Protein AF-A0A1H6M6M5-F1 (afdb_monomer_lite)

Radius of gyration: 17.25 Å; chains: 1; bounding box: 35×32×52 Å

Secondary structure (DSSP, 8-state):
---GGGG-HHHHHHHHHHHHHHHHHH-TTS--HHHHHHHHHHH------------

Structure (mmCIF, N/CA/C/O backbone):
data_AF-A0A1H6M6M5-F1
#
_entry.id   AF-A0A1H6M6M5-F1
#
loop_
_atom_site.group_PDB
_atom_site.id
_atom_site.type_symbol
_atom_site.label_atom_id
_atom_site.label_alt_id
_atom_site.label_comp_id
_atom_site.label_asym_id
_atom_site.label_entity_id
_atom_site.label_seq_id
_atom_site.pdbx_PDB_ins_code
_atom_site.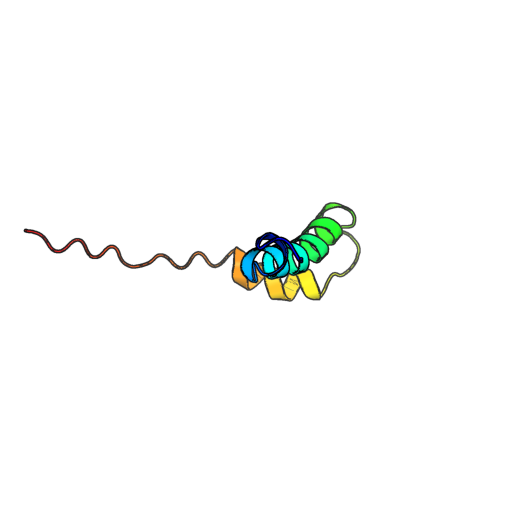Cartn_x
_atom_site.Cartn_y
_atom_site.Cartn_z
_atom_site.occupancy
_atom_site.B_iso_or_equiv
_atom_site.auth_seq_id
_atom_site.auth_comp_id
_atom_site.auth_asym_id
_atom_site.auth_atom_id
_atom_site.pdbx_PDB_model_num
ATOM 1 N N . MET A 1 1 ? 24.776 -13.644 -13.615 1.00 46.03 1 MET A N 1
ATOM 2 C CA . MET A 1 1 ? 24.201 -12.682 -14.580 1.00 46.03 1 MET A CA 1
ATOM 3 C C . MET A 1 1 ? 22.830 -12.284 -14.055 1.00 46.03 1 MET A C 1
A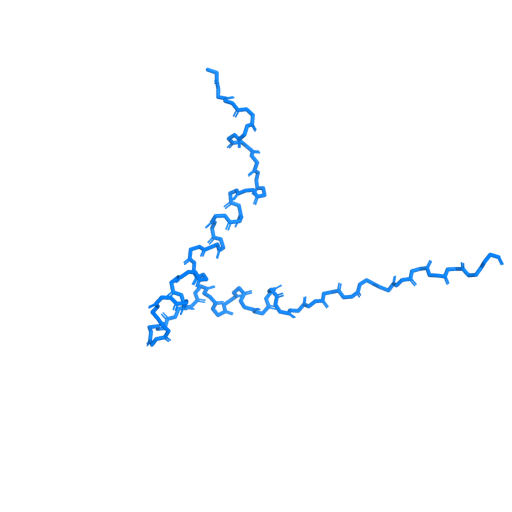TOM 5 O O . MET A 1 1 ? 21.970 -13.148 -13.960 1.00 46.03 1 MET A O 1
ATOM 9 N N . ALA A 1 2 ? 22.658 -11.049 -13.580 1.00 57.12 2 ALA A N 1
ATOM 10 C CA . ALA A 1 2 ? 21.385 -10.606 -13.009 1.00 57.12 2 ALA A CA 1
ATOM 11 C C . ALA A 1 2 ? 20.352 -10.428 -14.133 1.00 57.12 2 ALA A C 1
ATOM 13 O O . ALA A 1 2 ? 20.607 -9.702 -15.093 1.00 57.12 2 ALA A O 1
ATOM 14 N N . SER A 1 3 ? 19.213 -11.120 -14.035 1.00 54.78 3 SER A N 1
ATOM 15 C CA . SER A 1 3 ? 18.107 -10.988 -14.990 1.00 54.78 3 SER A CA 1
ATOM 16 C C . SER A 1 3 ? 17.673 -9.523 -15.106 1.00 54.78 3 SER A C 1
ATOM 18 O O . SER A 1 3 ? 17.555 -8.817 -14.102 1.00 54.78 3 SER A O 1
ATOM 20 N N . LYS A 1 4 ? 17.388 -9.067 -16.333 1.00 58.25 4 LYS A N 1
ATOM 21 C CA . LYS A 1 4 ? 16.978 -7.687 -16.666 1.00 58.25 4 LYS A CA 1
ATOM 22 C C . LYS A 1 4 ? 15.701 -7.233 -15.937 1.00 58.25 4 LYS A C 1
ATOM 24 O O . LYS A 1 4 ? 15.439 -6.038 -15.852 1.00 58.25 4 LYS A O 1
ATOM 29 N N . GLN A 1 5 ? 14.956 -8.176 -15.356 1.00 58.12 5 GLN A N 1
ATOM 30 C CA . GLN A 1 5 ? 13.822 -7.940 -14.453 1.00 58.12 5 GLN A CA 1
ATOM 31 C C . GLN A 1 5 ? 14.224 -7.186 -13.171 1.00 58.12 5 GLN A C 1
ATOM 33 O O . GLN A 1 5 ? 13.412 -6.460 -12.608 1.00 58.12 5 GLN A O 1
ATOM 38 N N . SER A 1 6 ? 15.484 -7.303 -12.736 1.00 55.16 6 SER A N 1
ATOM 39 C CA . SER A 1 6 ? 15.973 -6.745 -11.469 1.00 55.16 6 SER A CA 1
ATOM 40 C C . SER A 1 6 ? 16.231 -5.230 -11.490 1.00 55.16 6 SER A C 1
ATOM 42 O O . SER A 1 6 ? 16.422 -4.643 -10.427 1.00 55.16 6 SER A O 1
ATOM 44 N N . ASN A 1 7 ? 16.237 -4.584 -12.663 1.00 60.59 7 ASN A N 1
ATOM 45 C CA . ASN A 1 7 ? 16.488 -3.141 -12.803 1.00 60.59 7 ASN A CA 1
ATOM 46 C C . ASN A 1 7 ? 15.283 -2.391 -13.397 1.00 60.59 7 ASN A C 1
ATOM 48 O O . ASN A 1 7 ? 15.429 -1.414 -14.129 1.00 60.59 7 ASN A O 1
ATOM 52 N N . SER A 1 8 ? 14.071 -2.881 -13.126 1.00 74.69 8 SER A N 1
ATOM 53 C CA . SER A 1 8 ? 12.858 -2.133 -13.444 1.00 74.69 8 SER A CA 1
ATOM 54 C C . SER A 1 8 ? 12.576 -1.143 -12.316 1.00 74.69 8 SER A C 1
ATOM 56 O O . SER A 1 8 ? 11.958 -1.487 -11.309 1.00 74.69 8 SER A O 1
ATOM 58 N N . THR A 1 9 ? 13.036 0.100 -12.476 1.00 76.44 9 THR A N 1
ATOM 59 C CA . THR A 1 9 ? 12.802 1.197 -11.517 1.00 76.44 9 THR A CA 1
ATOM 60 C C . THR A 1 9 ? 11.311 1.392 -11.221 1.00 76.44 9 THR A C 1
ATOM 62 O O . THR A 1 9 ? 10.938 1.720 -10.099 1.00 76.44 9 THR A O 1
ATOM 65 N N . GLY A 1 10 ? 10.443 1.131 -12.207 1.00 81.81 10 GLY A N 1
ATOM 66 C CA . GLY A 1 10 ? 8.991 1.179 -12.030 1.00 81.81 10 GLY A CA 1
ATOM 67 C C . GLY A 1 10 ? 8.461 0.104 -11.080 1.00 81.81 10 GLY A C 1
ATOM 68 O O . GLY A 1 10 ? 7.597 0.398 -10.262 1.00 81.81 10 GLY A O 1
ATOM 69 N N . LEU A 1 11 ? 9.012 -1.11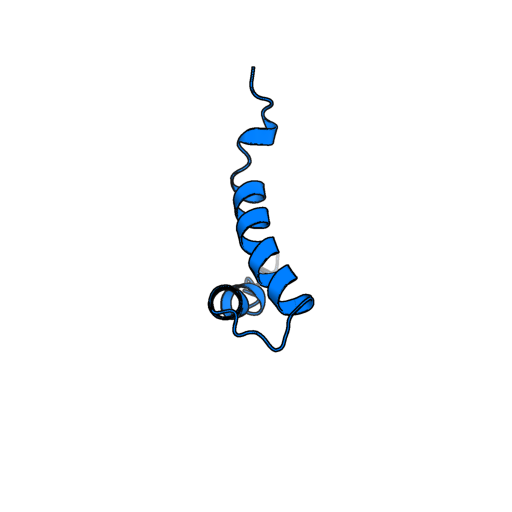3 -11.131 1.00 84.88 11 LEU A N 1
ATOM 70 C CA . LEU A 1 11 ? 8.630 -2.193 -10.216 1.00 84.88 11 LEU A CA 1
ATOM 71 C C . LEU A 1 11 ? 9.112 -1.903 -8.790 1.00 84.88 11 LEU A C 1
ATOM 73 O O . LEU A 1 11 ? 8.341 -2.018 -7.849 1.00 84.88 11 LEU A O 1
ATOM 77 N N . GLN A 1 12 ? 10.346 -1.415 -8.643 1.00 83.62 12 GLN A N 1
ATOM 78 C CA . GLN A 1 12 ? 10.884 -1.007 -7.341 1.00 83.62 12 GLN A CA 1
ATOM 79 C C . GLN A 1 12 ? 10.047 0.113 -6.706 1.00 83.62 12 GLN A C 1
ATOM 81 O O . GLN A 1 12 ? 9.761 0.086 -5.510 1.00 83.62 12 GLN A O 1
ATOM 86 N N . LEU A 1 13 ? 9.618 1.092 -7.510 1.00 84.44 13 LEU A N 1
ATOM 87 C CA . LEU A 1 13 ? 8.723 2.150 -7.053 1.00 84.44 13 LEU A CA 1
ATOM 88 C C . LEU A 1 13 ? 7.345 1.595 -6.668 1.00 84.44 13 LEU A C 1
ATOM 90 O O . LEU A 1 13 ? 6.797 1.993 -5.640 1.00 84.44 13 LEU A O 1
ATOM 94 N N . ALA A 1 14 ? 6.799 0.670 -7.461 1.00 86.69 14 ALA A N 1
ATOM 95 C CA . ALA A 1 14 ? 5.532 0.017 -7.158 1.00 86.69 14 ALA A CA 1
ATOM 96 C C . ALA A 1 14 ? 5.600 -0.734 -5.820 1.00 86.69 14 ALA A C 1
ATOM 98 O O . ALA A 1 14 ? 4.714 -0.559 -4.988 1.00 86.69 14 ALA A O 1
ATOM 99 N N . ASP A 1 15 ? 6.679 -1.474 -5.564 1.00 86.25 15 ASP A N 1
ATOM 100 C CA . ASP A 1 15 ? 6.882 -2.210 -4.312 1.00 86.25 15 ASP A CA 1
ATOM 101 C C . ASP A 1 15 ? 6.989 -1.272 -3.097 1.00 86.25 15 ASP A C 1
ATOM 103 O O . ASP A 1 15 ? 6.376 -1.513 -2.051 1.00 86.25 15 ASP A O 1
ATOM 107 N N . LEU A 1 16 ? 7.713 -0.155 -3.239 1.00 88.06 16 LEU A N 1
ATOM 108 C CA . LEU A 1 16 ? 7.832 0.865 -2.189 1.00 88.06 16 LEU A CA 1
ATOM 109 C C . LEU A 1 16 ? 6.481 1.504 -1.835 1.00 88.06 16 LEU A C 1
ATOM 111 O O . LEU A 1 16 ? 6.250 1.840 -0.671 1.00 88.06 16 LEU A O 1
ATOM 115 N N . ILE A 1 17 ? 5.587 1.655 -2.815 1.00 87.62 17 ILE A N 1
ATOM 116 C CA . ILE A 1 17 ? 4.254 2.244 -2.638 1.00 87.62 17 ILE A CA 1
ATOM 117 C C . ILE A 1 17 ? 3.214 1.201 -2.193 1.00 87.62 17 ILE A C 1
ATOM 119 O O . ILE A 1 17 ? 2.317 1.522 -1.412 1.00 87.62 17 ILE A O 1
ATOM 123 N N . ALA A 1 18 ? 3.353 -0.062 -2.597 1.00 90.25 18 ALA A N 1
ATOM 124 C CA . ALA A 1 18 ? 2.438 -1.138 -2.223 1.00 90.25 18 ALA A CA 1
ATOM 125 C C . ALA A 1 18 ? 2.421 -1.384 -0.705 1.00 90.25 18 ALA A C 1
ATOM 127 O O . ALA A 1 18 ? 1.363 -1.596 -0.111 1.00 90.25 18 ALA A O 1
ATOM 128 N N . ARG A 1 19 ? 3.584 -1.300 -0.049 1.00 90.00 19 ARG A N 1
ATOM 129 C CA . ARG A 1 19 ? 3.726 -1.558 1.392 1.00 90.00 19 ARG A CA 1
ATOM 130 C C . ARG A 1 19 ? 2.893 -0.627 2.294 1.00 90.00 19 ARG A C 1
ATOM 132 O O . ARG A 1 19 ? 2.153 -1.147 3.132 1.00 90.00 19 ARG A O 1
ATOM 13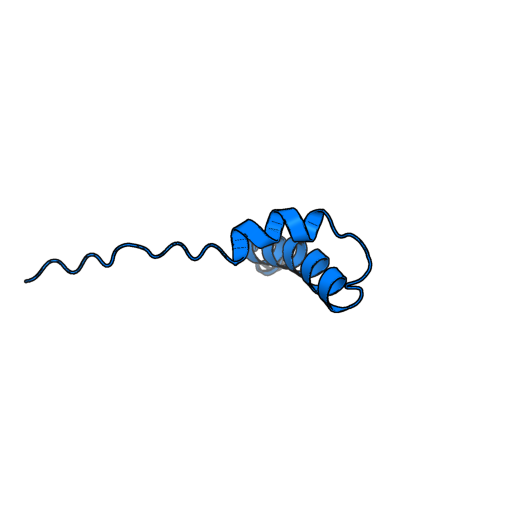9 N N . PRO A 1 20 ? 2.972 0.715 2.188 1.00 89.81 20 PRO A N 1
ATOM 140 C CA . PRO A 1 20 ? 2.142 1.604 2.999 1.00 89.81 20 PRO A CA 1
ATOM 141 C C . PRO A 1 20 ? 0.647 1.469 2.688 1.00 89.81 20 PRO A C 1
ATOM 143 O O . PRO A 1 20 ? -0.154 1.578 3.613 1.00 89.81 20 PRO A O 1
ATOM 146 N N . ILE A 1 21 ? 0.264 1.174 1.440 1.00 89.56 21 ILE A N 1
ATOM 147 C CA . ILE A 1 21 ? -1.139 0.919 1.070 1.00 89.56 21 ILE A CA 1
ATOM 148 C C . ILE A 1 21 ? -1.651 -0.342 1.772 1.00 89.56 21 ILE A C 1
ATOM 150 O O . ILE A 1 21 ? -2.660 -0.291 2.472 1.00 89.56 21 ILE A O 1
ATOM 154 N N . GLY A 1 22 ? -0.918 -1.453 1.661 1.00 90.56 22 GLY A N 1
ATOM 155 C CA . GLY A 1 22 ? -1.282 -2.715 2.305 1.00 90.56 22 GLY A CA 1
ATOM 156 C C . GLY A 1 22 ? -1.383 -2.592 3.826 1.00 90.56 22 GLY A C 1
ATOM 157 O O . GLY A 1 22 ? -2.326 -3.104 4.426 1.00 90.56 22 GLY A O 1
ATOM 158 N N . LEU A 1 23 ? -0.469 -1.850 4.460 1.00 91.50 23 LEU A N 1
ATOM 159 C CA . LEU A 1 23 ? -0.529 -1.594 5.900 1.00 91.50 23 LEU A CA 1
ATOM 160 C C . LEU A 1 23 ? -1.774 -0.788 6.294 1.00 91.50 23 LEU A C 1
ATOM 162 O O . LEU A 1 23 ? -2.400 -1.107 7.302 1.00 91.50 23 LEU A O 1
ATOM 166 N N . ASN A 1 24 ? -2.147 0.221 5.505 1.00 90.38 24 ASN A N 1
ATOM 167 C CA . ASN A 1 24 ? -3.363 0.996 5.745 1.00 90.38 24 ASN A CA 1
ATOM 168 C C . ASN A 1 24 ? -4.633 0.140 5.577 1.00 90.38 24 ASN A C 1
ATOM 170 O O . ASN A 1 24 ? -5.555 0.253 6.379 1.00 90.38 24 ASN A O 1
ATOM 174 N N . CYS A 1 25 ? -4.665 -0.761 4.588 1.00 89.00 25 CYS A N 1
ATOM 175 C CA . CYS A 1 25 ? -5.779 -1.693 4.388 1.00 89.00 25 CYS A CA 1
ATOM 176 C C . CYS A 1 25 ? -5.902 -2.722 5.522 1.00 89.00 25 CYS A C 1
ATOM 178 O O . CYS A 1 25 ? -7.003 -2.980 6.001 1.00 89.00 25 CYS A O 1
ATOM 180 N N . LEU A 1 26 ? -4.785 -3.308 5.964 1.00 92.62 26 LEU A N 1
ATOM 181 C CA . LEU A 1 26 ? -4.783 -4.356 6.992 1.00 92.62 26 LEU A CA 1
ATOM 182 C C . LEU A 1 26 ? -4.918 -3.799 8.416 1.00 92.62 26 LEU A C 1
ATOM 184 O O . LEU A 1 26 ? -5.427 -4.482 9.303 1.00 92.62 26 LEU A O 1
ATOM 188 N N . ARG A 1 27 ? -4.435 -2.576 8.668 1.00 89.75 27 ARG A N 1
ATOM 189 C CA . ARG A 1 27 ? -4.403 -1.949 10.000 1.00 89.75 27 ARG A CA 1
ATOM 190 C C . ARG A 1 27 ? -4.861 -0.484 9.936 1.00 89.75 27 ARG A C 1
ATOM 192 O O . ARG A 1 27 ? -4.078 0.411 10.250 1.00 89.75 27 ARG A O 1
ATOM 199 N N . PRO A 1 28 ? -6.141 -0.218 9.622 1.00 83.06 28 PRO A N 1
ATOM 200 C CA . PRO A 1 28 ? -6.641 1.140 9.370 1.00 83.06 28 PRO A CA 1
ATOM 201 C C . PRO A 1 28 ? -6.648 2.056 10.604 1.00 83.06 28 PRO A C 1
ATOM 203 O O . PRO A 1 28 ? -6.662 3.273 10.476 1.00 83.06 28 PRO A O 1
ATOM 206 N N . LYS A 1 29 ? -6.634 1.491 11.818 1.00 87.62 29 LYS A N 1
ATOM 207 C CA . LYS A 1 29 ? -6.580 2.266 13.072 1.00 87.62 29 LYS A CA 1
ATOM 208 C C . LYS A 1 29 ? -5.174 2.773 13.414 1.00 87.62 29 LYS A C 1
ATOM 210 O O . LYS A 1 29 ? -5.025 3.552 14.349 1.00 87.62 29 LYS A O 1
ATOM 215 N N . GLN A 1 30 ? -4.142 2.297 12.718 1.00 85.56 30 GLN A N 1
ATOM 216 C CA . GLN A 1 30 ? -2.764 2.697 12.966 1.00 85.56 30 GLN A CA 1
ATOM 217 C C . GLN A 1 30 ? -2.388 3.851 12.037 1.00 85.56 30 GLN A C 1
ATOM 219 O O . GLN A 1 30 ? -2.460 3.718 10.819 1.00 85.56 30 GLN A O 1
ATOM 224 N N . THR A 1 31 ? -1.928 4.966 12.604 1.00 85.19 31 THR A N 1
ATOM 225 C CA . THR A 1 31 ? -1.490 6.127 11.822 1.00 85.19 31 THR A CA 1
ATOM 226 C C . THR A 1 31 ? -0.363 5.746 10.861 1.00 85.19 31 THR A C 1
ATOM 228 O O . THR A 1 31 ? 0.698 5.282 11.285 1.00 85.19 31 THR A O 1
ATOM 231 N N . ASN A 1 32 ? -0.570 5.983 9.564 1.00 88.25 32 ASN A N 1
ATOM 232 C CA . ASN A 1 32 ? 0.387 5.659 8.512 1.00 88.25 32 ASN A CA 1
ATOM 233 C C . ASN A 1 32 ? 0.770 6.915 7.718 1.00 88.25 32 ASN A C 1
ATOM 235 O O . ASN A 1 32 ? 0.189 7.221 6.681 1.00 88.25 32 ASN A O 1
ATOM 239 N N . LYS A 1 33 ? 1.791 7.634 8.200 1.00 88.56 33 LYS A N 1
ATOM 240 C CA . LYS A 1 33 ? 2.283 8.872 7.564 1.00 88.56 33 LYS A CA 1
ATOM 241 C C . LYS A 1 33 ? 2.707 8.662 6.107 1.00 88.56 33 LYS A C 1
ATOM 243 O O . LYS A 1 33 ? 2.512 9.545 5.281 1.00 88.56 33 LYS A O 1
ATOM 248 N N . SER A 1 34 ? 3.275 7.499 5.790 1.00 88.75 34 SER A N 1
ATOM 249 C CA . SER A 1 34 ? 3.686 7.165 4.425 1.00 88.75 34 SER A CA 1
ATOM 250 C C . SER A 1 34 ? 2.484 7.033 3.491 1.00 88.75 34 SER A C 1
ATOM 252 O O . SER A 1 34 ? 2.548 7.502 2.361 1.00 88.75 34 SER A O 1
ATOM 254 N N . PHE A 1 35 ? 1.380 6.443 3.961 1.00 88.44 35 PHE A N 1
ATOM 255 C CA . PHE A 1 35 ? 0.139 6.382 3.193 1.00 88.44 35 PHE A CA 1
ATOM 256 C C . PHE A 1 35 ? -0.467 7.773 2.987 1.00 88.44 35 PHE A C 1
ATOM 258 O O . PHE A 1 35 ? -0.822 8.094 1.860 1.00 88.44 35 PHE A O 1
ATOM 265 N N . GLU A 1 36 ? -0.504 8.622 4.018 1.00 88.25 36 GLU A N 1
ATOM 266 C CA . GLU A 1 36 ? -1.057 9.982 3.906 1.00 88.25 36 GLU A CA 1
ATOM 267 C C . GLU A 1 36 ? -0.352 10.819 2.824 1.00 88.25 36 GLU A C 1
ATOM 269 O O . GLU A 1 36 ? -1.012 11.425 1.984 1.00 88.25 36 GLU A O 1
ATOM 274 N N . VAL A 1 37 ? 0.985 10.777 2.763 1.00 87.19 37 VAL A N 1
ATOM 275 C CA . VAL A 1 37 ? 1.772 11.494 1.736 1.00 87.19 37 VAL A CA 1
ATOM 276 C C . VAL A 1 37 ? 1.516 10.959 0.321 1.00 87.19 37 VAL A C 1
ATOM 278 O O . VAL A 1 37 ? 1.545 11.704 -0.658 1.00 87.19 37 VAL A O 1
ATOM 281 N N . ILE A 1 38 ? 1.304 9.649 0.188 1.00 86.00 38 ILE A N 1
ATOM 282 C CA . ILE A 1 38 ? 1.099 8.992 -1.109 1.00 86.00 38 ILE A CA 1
ATOM 283 C C . ILE A 1 38 ? -0.347 9.157 -1.589 1.00 86.00 38 ILE A C 1
ATOM 285 O O . ILE A 1 38 ? -0.580 9.278 -2.792 1.00 86.00 38 ILE A O 1
ATOM 289 N N . LYS A 1 39 ? -1.312 9.183 -0.668 1.00 83.81 39 LYS A N 1
ATOM 290 C CA . LYS A 1 39 ? -2.747 9.272 -0.948 1.00 83.81 39 LYS A CA 1
ATOM 291 C C . LYS A 1 39 ? -3.057 10.434 -1.881 1.00 83.81 39 LYS A C 1
ATOM 293 O O . LYS A 1 39 ? -3.696 10.216 -2.905 1.00 83.81 39 LYS A O 1
ATOM 298 N N . GLU A 1 40 ? -2.529 11.623 -1.591 1.00 80.62 40 GLU A N 1
ATOM 299 C CA . GLU A 1 40 ? -2.707 12.814 -2.432 1.00 80.62 40 GLU A CA 1
ATOM 300 C C . GLU A 1 40 ? -2.171 12.631 -3.858 1.00 80.62 40 GLU A C 1
ATOM 302 O O . GLU A 1 40 ? -2.699 13.215 -4.800 1.00 80.62 40 GLU A O 1
ATOM 307 N N . LYS A 1 41 ? -1.140 11.804 -4.050 1.00 78.06 41 LYS A N 1
ATOM 308 C CA . LYS A 1 41 ? -0.533 11.565 -5.365 1.00 78.06 41 LYS A CA 1
ATOM 309 C C . LYS A 1 41 ? -1.273 10.517 -6.196 1.00 78.06 41 LYS A C 1
ATOM 311 O O . LYS A 1 41 ? -1.200 10.586 -7.416 1.00 78.06 41 LYS A O 1
ATOM 316 N N . ILE A 1 42 ? -1.963 9.565 -5.561 1.00 74.50 42 ILE A N 1
ATOM 317 C CA . ILE A 1 42 ? -2.726 8.512 -6.257 1.00 74.50 42 ILE A CA 1
ATOM 318 C C . ILE A 1 42 ? -4.115 9.016 -6.668 1.00 74.50 42 ILE A C 1
ATOM 320 O O . ILE A 1 42 ? -4.579 8.709 -7.761 1.00 74.50 42 ILE A O 1
ATOM 324 N N . VAL A 1 43 ? -4.786 9.780 -5.800 1.00 66.38 43 VAL A N 1
ATOM 325 C CA . VAL A 1 43 ? -6.182 10.204 -6.032 1.00 66.38 43 VAL A CA 1
ATOM 326 C C . VAL A 1 43 ? -6.308 11.413 -6.956 1.00 66.38 43 VAL A C 1
ATOM 328 O O . VAL A 1 43 ? -7.363 11.624 -7.550 1.00 66.38 43 VAL A O 1
ATOM 331 N N . ASN A 1 44 ? -5.242 12.200 -7.111 1.00 67.69 44 ASN A N 1
ATOM 332 C CA . ASN A 1 44 ? -5.224 13.319 -8.044 1.00 67.69 44 ASN A CA 1
ATOM 333 C C . ASN A 1 44 ? -5.000 12.807 -9.470 1.00 67.69 44 ASN A C 1
ATOM 335 O O . ASN A 1 44 ? -3.875 12.735 -9.966 1.00 67.69 44 ASN A O 1
ATOM 339 N N . ASN A 1 45 ? -6.099 12.455 -10.136 1.00 61.94 45 ASN A N 1
ATOM 340 C CA . ASN A 1 45 ? -6.086 12.085 -11.542 1.00 61.94 45 ASN A CA 1
ATOM 341 C C . ASN A 1 45 ? -5.713 13.319 -12.379 1.00 61.94 45 ASN A C 1
ATOM 343 O O . ASN A 1 45 ? -6.513 14.243 -12.535 1.00 61.94 45 ASN A O 1
ATOM 347 N N . LYS A 1 46 ? -4.488 13.360 -12.916 1.00 65.12 46 LYS A N 1
ATOM 348 C CA . LYS A 1 46 ? -4.125 14.361 -13.925 1.00 65.12 46 LYS A CA 1
ATOM 349 C C . LYS A 1 46 ? -4.846 14.003 -15.219 1.00 65.12 46 LYS A C 1
ATOM 351 O O . LYS A 1 46 ? -4.384 13.159 -15.980 1.00 65.12 46 LYS A O 1
ATOM 356 N N . VAL A 1 47 ? -5.991 14.639 -15.449 1.00 68.75 47 VAL A N 1
ATOM 357 C CA . VAL A 1 47 ? -6.659 14.610 -16.751 1.00 68.75 47 VAL A CA 1
ATOM 358 C C . VAL A 1 47 ? -5.784 15.413 -17.706 1.00 68.75 47 VAL A C 1
ATOM 360 O O . VAL A 1 47 ? -5.662 16.632 -17.577 1.00 68.75 47 VAL A O 1
ATOM 363 N N . PHE A 1 48 ? -5.115 14.722 -18.625 1.00 66.81 48 PHE A N 1
ATOM 364 C CA . PHE A 1 48 ? -4.453 15.387 -19.738 1.00 66.81 48 PHE A CA 1
ATOM 365 C C . PHE A 1 48 ? -5.546 15.995 -20.624 1.00 66.81 48 PHE A C 1
ATOM 367 O O . PHE A 1 48 ? -6.504 15.287 -20.941 1.00 66.81 48 PHE A O 1
ATOM 374 N N . PRO A 1 49 ? -5.463 17.283 -20.996 1.00 71.62 49 PRO A N 1
ATOM 375 C CA . PRO A 1 49 ? -6.401 17.840 -21.955 1.00 71.62 49 PRO A CA 1
ATOM 376 C C . PRO A 1 49 ? -6.270 17.053 -23.263 1.00 71.62 49 PRO A C 1
ATOM 378 O O . PRO A 1 49 ? -5.190 16.996 -23.854 1.00 71.62 49 PRO A O 1
ATOM 381 N N . ASP A 1 50 ? -7.360 16.409 -23.682 1.00 70.69 50 ASP A N 1
ATOM 382 C CA . ASP A 1 50 ? -7.439 15.746 -24.977 1.00 70.69 50 ASP A CA 1
ATOM 383 C C . ASP A 1 50 ? -7.181 16.794 -26.065 1.00 70.69 50 ASP A C 1
ATOM 385 O O . ASP A 1 50 ? -7.993 17.696 -26.288 1.00 70.69 50 ASP A O 1
ATOM 389 N N . ASN A 1 51 ? -6.059 16.667 -26.774 1.00 64.69 51 ASN A N 1
AT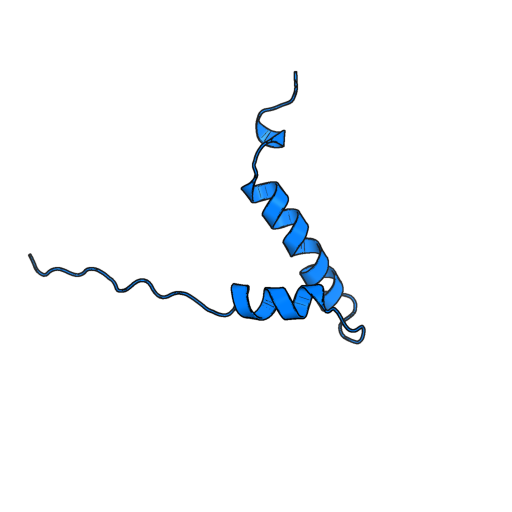OM 390 C CA . ASN A 1 51 ? -5.772 17.444 -27.977 1.00 64.69 51 ASN A CA 1
ATOM 391 C C . ASN A 1 51 ? -6.667 16.959 -29.132 1.00 64.69 51 ASN A C 1
ATOM 393 O O . ASN A 1 51 ? -6.179 16.434 -30.133 1.00 64.69 51 ASN A O 1
ATOM 397 N N . LYS A 1 52 ? -7.990 17.131 -29.026 1.00 61.72 52 LYS A N 1
ATOM 398 C CA . LYS A 1 52 ? -8.881 17.036 -30.186 1.00 61.72 52 LYS A CA 1
ATOM 399 C C . LYS A 1 52 ? -8.725 18.310 -31.006 1.00 61.72 52 LYS A C 1
ATOM 401 O O . LYS A 1 52 ? -9.506 19.247 -30.878 1.00 61.72 52 LYS A O 1
ATOM 406 N N . LYS A 1 53 ? -7.690 18.353 -31.843 1.00 60.16 53 LYS A N 1
ATOM 407 C CA . LYS A 1 53 ? -7.646 19.292 -32.963 1.00 60.16 53 LYS A CA 1
ATOM 408 C C . LYS A 1 53 ? -8.662 18.780 -33.997 1.00 60.16 53 LYS A C 1
ATOM 410 O O . LYS A 1 53 ? -8.494 17.642 -34.437 1.00 60.16 53 LYS A O 1
ATOM 415 N N . PRO A 1 54 ? -9.736 19.520 -34.332 1.00 62.75 54 PRO A N 1
ATOM 416 C CA . PRO A 1 54 ? -10.584 19.125 -35.449 1.00 62.75 54 PRO A CA 1
ATOM 417 C C . PRO A 1 54 ? -9.733 19.129 -36.727 1.00 62.75 54 PRO A C 1
ATOM 419 O O . PRO A 1 54 ? -8.878 20.007 -36.885 1.00 62.75 54 PRO A O 1
ATOM 422 N N . LEU A 1 55 ? -9.919 18.08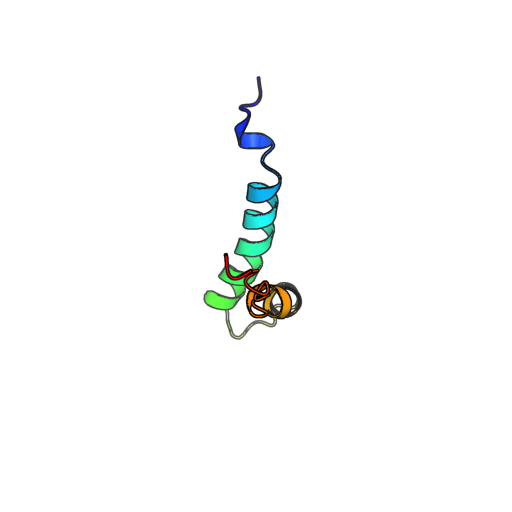6 -37.543 1.00 60.62 55 LEU A N 1
ATOM 423 C CA . LEU A 1 55 ? -9.288 17.910 -38.855 1.00 60.62 55 LEU A CA 1
ATOM 424 C C . LEU A 1 55 ? -9.536 19.124 -39.755 1.00 60.62 55 LEU A C 1
ATOM 426 O O . LEU A 1 55 ? -10.681 19.629 -39.737 1.00 60.62 55 LEU A O 1
#

Organism: NCBI:txid235205

Sequence (55 aa):
MASKQSNSTGLQLADLIARPIGLNCLRPKQTNKSFEVIKEKIVNNKVFPDNKKPL

Foldseek 3Di:
DDPPVVPPPVVVVVVVLVVLVVCCVVPVVDDRPSCVVCVVVVPPDPDDPPPPPDD

pLDDT: mean 77.29, std 12.68, range [46.03, 92.62]